Protein AF-A0A397FR80-F1 (afdb_monomer)

Sequence (70 aa):
MTKTNHKRTKPWGLKVHENFFWKVKQTALKERCEVVELVERVLSDYMEHKNQHTHTHTHTHTLNLKGEKH

Solvent-accessible surface area (backbone atoms only — not comparable to full-atom values): 4538 Å² total; per-residue (Å²): 134,85,80,81,78,76,77,82,73,82,83,82,83,81,85,73,57,67,72,55,53,54,49,51,52,53,51,18,61,74,70,73,52,53,62,65,59,53,51,54,49,52,51,52,52,50,54,54,54,54,51,53,56,54,52,56,57,54,55,60,60,58,66,68,72,76,75,82,88,130

Radius of gyration: 20.67 Å; Cα contacts (8 Å, |Δi|>4): 10; chains: 1; bounding box: 55×40×49 Å

Mean predicted aligned error: 13.39 Å

Secondary structure (DSSP, 8-state):
-------PPPP------HHHHHHHHHHHHHHT--HHHHHHHHHHHHHHHHHHHHHHHHHHHHHSSS----

pLDDT: mean 75.64, std 19.43, range [38.38, 97.31]

Foldseek 3Di:
DDDPPPPDDDDPPDDDDPVVVVVLVVVCVVVVHDSVVVVVVVVVVVVVVVVVVVVVVVVVVVVVVPPDDD

Structure (mmCIF, N/CA/C/O backbone):
data_AF-A0A397FR80-F1
#
_entry.id   AF-A0A397FR80-F1
#
loop_
_atom_site.group_PDB
_atom_site.id
_atom_site.type_symbol
_atom_site.label_atom_id
_atom_site.label_alt_id
_atom_site.label_comp_id
_atom_site.label_asym_id
_atom_site.label_entity_id
_atom_site.label_seq_id
_atom_site.pdbx_PDB_ins_code
_atom_site.Cartn_x
_atom_site.Cartn_y
_atom_site.Cartn_z
_atom_site.occupancy
_atom_site.B_iso_or_equiv
_atom_site.auth_seq_id
_atom_site.auth_comp_id
_atom_site.auth_asym_id
_atom_site.auth_atom_id
_atom_site.pdbx_PDB_model_num
ATOM 1 N N . MET A 1 1 ? -25.383 20.695 -6.122 1.00 38.38 1 MET A N 1
ATOM 2 C CA . MET A 1 1 ? -24.441 19.571 -5.920 1.00 38.38 1 MET A CA 1
ATOM 3 C C . MET A 1 1 ? -23.295 19.713 -6.911 1.00 38.38 1 MET A C 1
ATOM 5 O O . MET A 1 1 ? -23.446 19.374 -8.079 1.00 38.38 1 MET A O 1
ATOM 9 N N . THR A 1 2 ? -22.188 20.315 -6.487 1.00 41.31 2 THR A N 1
ATOM 10 C CA . THR A 1 2 ? -20.990 20.511 -7.311 1.00 41.31 2 THR A CA 1
ATOM 11 C C . THR A 1 2 ? -20.256 19.180 -7.456 1.00 41.31 2 THR A C 1
ATOM 13 O O . THR A 1 2 ? -19.667 18.675 -6.507 1.00 41.31 2 THR A O 1
ATOM 16 N N . LYS A 1 3 ? -20.318 18.584 -8.651 1.00 47.69 3 LYS A N 1
ATOM 17 C CA . LYS A 1 3 ? -19.487 17.431 -9.016 1.00 47.69 3 LYS A CA 1
ATOM 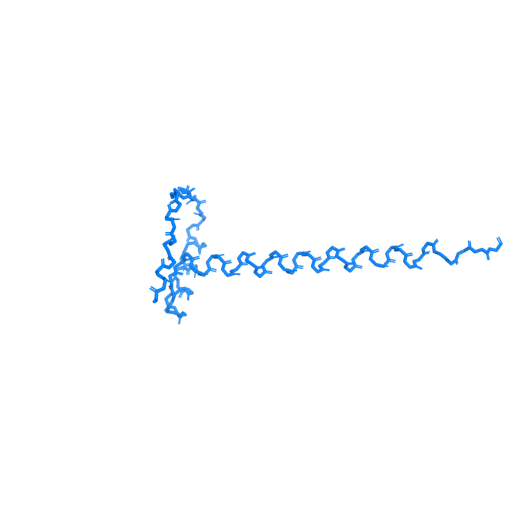18 C C . LYS A 1 3 ? -18.031 17.900 -9.041 1.00 47.69 3 LYS A C 1
ATOM 20 O O . LYS A 1 3 ? -17.630 18.601 -9.970 1.00 47.69 3 LYS A O 1
ATOM 25 N N . THR A 1 4 ? -17.249 17.553 -8.026 1.00 55.59 4 THR A N 1
ATOM 26 C CA . THR A 1 4 ? -15.794 17.722 -8.042 1.00 55.59 4 THR A CA 1
ATOM 27 C C . THR A 1 4 ? -15.230 16.795 -9.118 1.00 55.59 4 THR A C 1
ATOM 29 O O . THR A 1 4 ? -15.095 15.586 -8.945 1.00 55.59 4 THR A O 1
ATOM 32 N N . ASN A 1 5 ? -14.984 17.367 -10.296 1.00 54.12 5 ASN A N 1
ATOM 33 C CA . ASN A 1 5 ? -14.372 16.686 -11.430 1.00 54.12 5 ASN A CA 1
ATOM 34 C C . ASN A 1 5 ? -12.903 16.412 -11.080 1.00 54.12 5 ASN A C 1
ATOM 36 O O . ASN A 1 5 ? -12.036 17.265 -11.279 1.00 54.12 5 ASN A O 1
ATOM 40 N N . HIS A 1 6 ? -12.624 15.244 -10.504 1.00 62.34 6 HIS A N 1
ATOM 41 C CA . HIS A 1 6 ? -11.259 14.803 -10.248 1.00 62.34 6 HIS A CA 1
ATOM 42 C C . HIS A 1 6 ? -10.628 14.485 -11.606 1.00 62.34 6 HIS A C 1
ATOM 44 O O . HIS A 1 6 ? -10.914 13.457 -12.222 1.00 62.34 6 HIS A O 1
ATOM 50 N N . LYS A 1 7 ? -9.828 15.422 -12.131 1.00 74.88 7 LYS A N 1
ATOM 51 C CA . LYS A 1 7 ? -9.087 15.235 -13.382 1.00 74.88 7 LYS A CA 1
ATOM 52 C C . LYS A 1 7 ? -8.184 14.012 -13.219 1.00 74.88 7 LYS A C 1
ATOM 54 O O . LYS A 1 7 ? -7.231 14.049 -12.447 1.00 74.88 7 LYS A O 1
ATOM 59 N N . ARG A 1 8 ? -8.489 12.936 -13.948 1.00 66.12 8 ARG A N 1
ATOM 60 C CA . ARG A 1 8 ? -7.648 11.734 -14.011 1.00 66.12 8 ARG A CA 1
ATOM 61 C C . ARG A 1 8 ? -6.240 12.127 -14.467 1.00 66.12 8 ARG A C 1
ATOM 63 O O . ARG A 1 8 ? -6.080 12.769 -15.505 1.00 66.12 8 ARG A O 1
ATOM 70 N N . THR A 1 9 ? -5.234 11.764 -13.681 1.00 73.94 9 THR A N 1
ATOM 71 C CA . THR A 1 9 ? -3.820 11.989 -14.000 1.00 73.94 9 THR A CA 1
ATOM 72 C C . THR A 1 9 ? -3.311 10.920 -14.972 1.00 73.94 9 THR A C 1
ATOM 74 O O . THR A 1 9 ? -3.967 9.904 -15.212 1.00 73.94 9 THR A O 1
ATOM 77 N N . LYS A 1 10 ? -2.146 11.159 -15.590 1.00 79.62 10 LYS A N 1
ATOM 78 C CA . LYS A 1 10 ? -1.502 10.151 -16.446 1.00 79.62 10 LYS A CA 1
ATOM 79 C C . LYS A 1 10 ? -1.142 8.913 -15.606 1.00 79.62 10 LYS A C 1
ATOM 81 O O . LYS A 1 10 ? -0.722 9.084 -14.463 1.00 79.62 10 LYS A O 1
ATOM 86 N N . PRO A 1 11 ? -1.254 7.688 -16.152 1.00 79.56 11 PRO A N 1
ATOM 87 C CA . PRO A 1 11 ? -0.851 6.477 -15.442 1.00 79.56 11 PRO A CA 1
ATOM 88 C C . PRO A 1 11 ? 0.646 6.513 -15.105 1.00 79.56 11 PRO A C 1
ATOM 90 O O . PRO A 1 11 ? 1.465 6.882 -15.944 1.00 79.56 11 PRO A O 1
ATOM 93 N N . TRP A 1 12 ? 1.003 6.120 -13.878 1.00 74.00 12 TRP A N 1
ATOM 94 C CA . TRP A 1 12 ? 2.369 6.252 -13.347 1.00 74.00 12 TRP A CA 1
ATOM 95 C C . TRP A 1 12 ? 3.365 5.201 -13.862 1.00 74.00 12 TRP A C 1
ATOM 97 O O . TRP A 1 12 ? 4.565 5.378 -13.689 1.00 74.00 12 TRP A O 1
ATOM 107 N N . GLY A 1 13 ? 2.908 4.109 -14.489 1.00 81.81 13 GLY A N 1
ATOM 108 C CA . GLY A 1 13 ? 3.803 3.103 -15.083 1.00 81.81 13 GLY A CA 1
ATOM 109 C C . GLY A 1 13 ? 4.793 2.460 -14.097 1.00 81.81 13 GLY A C 1
ATOM 110 O O . GLY A 1 13 ? 5.918 2.141 -14.473 1.00 81.81 13 GLY A O 1
ATOM 111 N N . LEU A 1 14 ? 4.397 2.292 -12.832 1.00 81.62 14 LEU A N 1
ATOM 112 C CA . LEU A 1 14 ? 5.252 1.754 -11.772 1.00 81.62 14 LEU A CA 1
ATOM 113 C C . LEU A 1 14 ? 5.522 0.256 -11.960 1.00 81.62 14 LEU A C 1
ATOM 115 O O . LEU A 1 14 ? 4.594 -0.552 -12.029 1.00 81.62 14 LEU A O 1
ATOM 119 N N . LYS A 1 15 ? 6.805 -0.119 -11.959 1.00 90.06 15 LYS A N 1
ATOM 120 C CA . LYS A 1 15 ? 7.245 -1.509 -11.795 1.00 90.06 15 LYS A CA 1
ATOM 121 C C . LYS A 1 15 ? 7.588 -1.741 -10.331 1.00 90.06 15 LYS A C 1
ATOM 123 O O . LYS A 1 15 ? 8.418 -1.032 -9.770 1.00 90.06 15 LYS A O 1
ATOM 128 N N . VAL A 1 16 ? 6.956 -2.738 -9.729 1.00 89.88 16 VAL A N 1
ATOM 129 C CA . VAL A 1 16 ? 7.179 -3.126 -8.334 1.00 89.88 16 VAL A CA 1
ATOM 130 C C . VAL A 1 16 ? 7.529 -4.605 -8.257 1.00 89.88 16 VAL A C 1
ATOM 132 O O . VAL A 1 16 ? 7.231 -5.369 -9.174 1.00 89.88 16 VAL A O 1
ATOM 135 N N . HIS A 1 17 ? 8.145 -5.018 -7.151 1.00 96.31 17 HIS A N 1
ATOM 136 C CA . HIS A 1 17 ? 8.361 -6.435 -6.882 1.00 96.31 17 HIS A CA 1
ATOM 137 C C . HIS A 1 17 ? 7.027 -7.188 -6.806 1.00 96.31 17 HIS A C 1
ATOM 139 O O . HIS A 1 17 ? 6.068 -6.713 -6.196 1.00 96.31 17 HIS A O 1
ATOM 145 N N . GLU A 1 18 ? 6.987 -8.397 -7.363 1.00 94.50 18 GLU A N 1
ATOM 146 C CA . GLU A 1 18 ? 5.779 -9.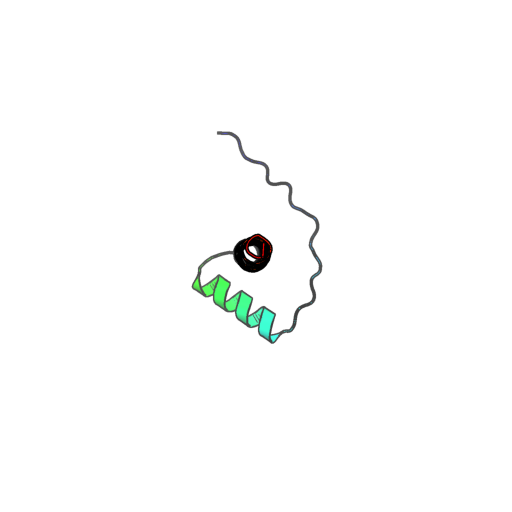229 -7.414 1.00 94.50 18 GLU A CA 1
ATOM 147 C C . GLU A 1 18 ? 5.184 -9.495 -6.022 1.00 94.50 18 GLU A C 1
ATOM 149 O O . GLU A 1 18 ? 3.984 -9.331 -5.804 1.00 94.50 18 GLU A O 1
ATOM 154 N N . ASN A 1 19 ? 6.031 -9.807 -5.039 1.00 96.94 19 ASN A N 1
ATOM 155 C CA . ASN A 1 19 ? 5.588 -10.020 -3.660 1.00 96.94 19 ASN A CA 1
ATOM 156 C C . ASN A 1 19 ? 4.905 -8.781 -3.065 1.00 96.94 19 ASN A C 1
ATOM 158 O O . ASN A 1 19 ? 3.958 -8.903 -2.290 1.00 96.94 19 ASN A O 1
ATOM 162 N N . PHE A 1 20 ? 5.380 -7.584 -3.415 1.00 94.50 20 PHE A N 1
ATOM 163 C CA . PHE A 1 20 ? 4.757 -6.340 -2.974 1.00 94.50 20 PHE A CA 1
ATOM 164 C C . PHE A 1 20 ? 3.407 -6.133 -3.665 1.00 94.50 20 PHE A C 1
ATOM 166 O O . PHE A 1 20 ? 2.424 -5.835 -2.990 1.00 94.50 20 PHE A O 1
ATOM 173 N N . PHE A 1 21 ? 3.333 -6.377 -4.977 1.00 94.25 21 PHE A N 1
ATOM 174 C CA . PHE A 1 21 ? 2.081 -6.307 -5.731 1.00 94.25 21 PHE A CA 1
ATOM 175 C C . PHE A 1 21 ? 0.989 -7.189 -5.112 1.00 94.25 21 PHE A C 1
ATOM 177 O O . PHE A 1 21 ? -0.118 -6.714 -4.847 1.00 94.25 21 PHE A O 1
ATOM 184 N N . TRP A 1 22 ? 1.307 -8.453 -4.817 1.00 95.81 22 TRP A N 1
ATOM 185 C CA . TRP A 1 22 ? 0.339 -9.371 -4.216 1.00 95.81 22 TRP A CA 1
ATOM 186 C C . TRP A 1 22 ? -0.098 -8.937 -2.822 1.00 95.81 22 TRP A C 1
ATOM 188 O O . TRP A 1 22 ? -1.290 -8.999 -2.525 1.00 95.81 22 TRP A O 1
ATOM 198 N N . LYS A 1 23 ? 0.823 -8.437 -1.992 1.00 96.31 23 LYS A N 1
ATOM 199 C CA . LYS A 1 23 ? 0.478 -7.890 -0.673 1.00 96.31 23 LYS A CA 1
ATOM 200 C C . LYS A 1 23 ? -0.503 -6.727 -0.787 1.00 96.31 23 LYS A C 1
ATOM 202 O O . LYS A 1 23 ? -1.555 -6.772 -0.162 1.00 96.31 23 LYS A O 1
ATOM 207 N N . VAL A 1 24 ? -0.199 -5.732 -1.622 1.00 94.81 24 VAL A N 1
ATOM 208 C CA . VAL A 1 24 ? -1.068 -4.560 -1.826 1.00 94.81 24 VAL A CA 1
ATOM 209 C C . VAL A 1 24 ? -2.449 -4.988 -2.322 1.00 94.81 24 VAL A C 1
ATOM 211 O O . VAL A 1 24 ? -3.462 -4.543 -1.789 1.00 94.81 24 VAL A O 1
ATOM 214 N N . LYS A 1 25 ? -2.502 -5.906 -3.294 1.00 94.56 25 LYS A N 1
ATOM 215 C CA . LYS A 1 25 ? -3.764 -6.414 -3.838 1.00 94.56 25 LYS A CA 1
ATOM 216 C C . LYS A 1 25 ? -4.608 -7.130 -2.779 1.00 94.56 25 LYS A C 1
ATOM 218 O O . LYS A 1 25 ? -5.808 -6.887 -2.699 1.00 94.56 25 LYS A O 1
ATOM 223 N N . GLN A 1 26 ? -4.001 -7.995 -1.966 1.00 97.12 26 GLN A N 1
ATOM 224 C CA . GLN A 1 26 ? -4.708 -8.707 -0.894 1.00 97.12 26 GLN A CA 1
ATOM 225 C C . GLN A 1 26 ? -5.214 -7.752 0.191 1.00 97.12 26 GLN A C 1
ATOM 227 O O . GLN A 1 26 ? -6.348 -7.890 0.646 1.00 97.12 26 GLN A O 1
ATOM 232 N N . THR A 1 27 ? -4.415 -6.752 0.566 1.00 97.06 27 THR A N 1
ATOM 233 C CA . THR A 1 27 ? -4.831 -5.721 1.525 1.00 97.06 27 THR A CA 1
ATOM 234 C C . THR A 1 27 ? -6.016 -4.916 0.995 1.00 97.06 27 THR A C 1
ATOM 236 O O . THR A 1 27 ? -7.014 -4.789 1.698 1.00 97.06 27 THR A O 1
ATOM 239 N N . ALA A 1 28 ? -5.964 -4.459 -0.259 1.00 96.38 28 ALA A N 1
ATOM 240 C CA . ALA A 1 28 ? -7.065 -3.719 -0.878 1.00 96.38 28 ALA A CA 1
ATOM 241 C C . ALA A 1 28 ? -8.364 -4.546 -0.926 1.00 96.38 28 ALA A C 1
ATOM 243 O O . ALA A 1 28 ?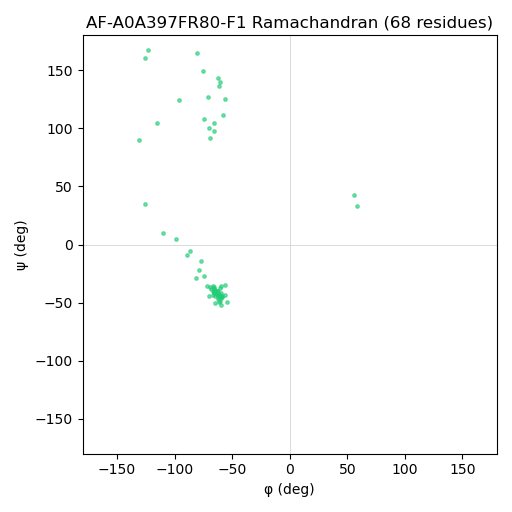 -9.437 -4.051 -0.584 1.00 96.38 28 ALA A O 1
ATOM 244 N N . LEU A 1 29 ? -8.267 -5.842 -1.255 1.00 96.62 29 LEU A N 1
ATOM 245 C CA . LEU A 1 29 ? -9.413 -6.760 -1.220 1.00 96.62 29 LEU A CA 1
ATOM 246 C C . LEU A 1 29 ? -9.990 -6.921 0.191 1.00 96.62 29 LEU A C 1
ATOM 248 O O . LEU A 1 29 ? -11.209 -6.897 0.362 1.00 96.62 29 LEU A O 1
ATOM 252 N N . LYS A 1 30 ? -9.128 -7.073 1.202 1.00 97.31 30 LYS A N 1
ATOM 253 C CA . LYS A 1 30 ? -9.541 -7.211 2.605 1.00 97.31 30 LYS A CA 1
ATOM 254 C C . LYS A 1 30 ? -10.252 -5.956 3.113 1.00 97.31 30 LYS A C 1
ATOM 256 O O . LYS A 1 30 ? -11.236 -6.066 3.839 1.00 97.31 30 LYS A O 1
ATOM 261 N N . GLU A 1 31 ? -9.760 -4.786 2.723 1.00 96.06 31 GLU A N 1
ATOM 262 C CA . GLU A 1 31 ? -10.302 -3.487 3.127 1.00 96.06 31 GLU A CA 1
ATOM 263 C C . GLU A 1 31 ? -11.448 -2.988 2.240 1.00 96.06 31 GLU A C 1
ATOM 265 O O . GLU A 1 31 ? -12.085 -1.993 2.576 1.00 96.06 31 GLU A O 1
ATOM 270 N N . ARG 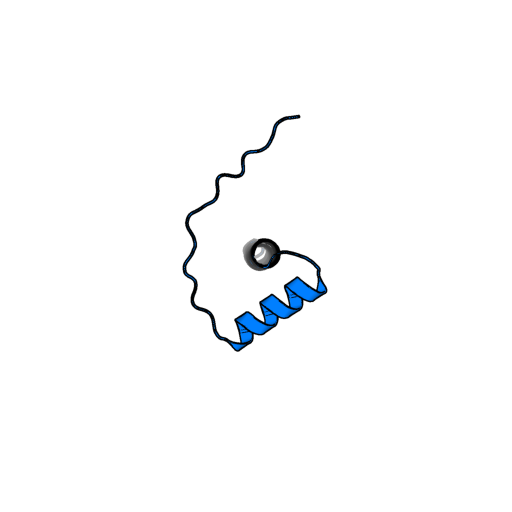A 1 32 ? -11.755 -3.705 1.150 1.00 96.25 32 ARG A N 1
ATOM 271 C CA . ARG A 1 32 ? -12.789 -3.347 0.168 1.00 96.25 32 ARG A CA 1
ATOM 272 C C . ARG A 1 32 ? -12.578 -1.950 -0.433 1.00 96.25 32 ARG A C 1
ATOM 274 O O . ARG A 1 32 ? -13.542 -1.211 -0.613 1.00 96.25 32 ARG A O 1
ATOM 281 N N . CYS A 1 33 ? -11.333 -1.617 -0.758 1.00 92.62 33 CYS A N 1
ATOM 282 C CA . CYS A 1 33 ? -10.949 -0.352 -1.385 1.00 92.62 33 CYS A CA 1
ATOM 283 C C . CYS A 1 33 ? -10.209 -0.575 -2.709 1.00 92.62 33 CYS A C 1
ATOM 285 O O . CYS A 1 33 ? -9.789 -1.694 -3.036 1.00 92.62 33 CYS A O 1
ATOM 287 N N . GLU A 1 34 ? -10.046 0.489 -3.493 1.00 92.31 34 GLU A N 1
ATOM 288 C CA . GLU A 1 34 ? -9.200 0.428 -4.680 1.00 92.31 34 GLU A CA 1
ATOM 289 C C . GLU A 1 34 ? -7.713 0.449 -4.292 1.00 92.31 34 GLU A C 1
ATOM 291 O O . GLU A 1 34 ? -7.293 1.074 -3.319 1.00 92.31 34 GLU A O 1
ATOM 296 N N . VAL A 1 35 ? -6.869 -0.202 -5.100 1.00 90.75 35 VAL A N 1
ATOM 297 C CA . VAL A 1 35 ? -5.409 -0.199 -4.887 1.00 90.75 35 VAL A CA 1
ATOM 298 C C . VAL A 1 35 ? -4.846 1.225 -4.852 1.00 90.75 35 VAL A C 1
ATOM 300 O O . VAL A 1 35 ? -3.909 1.490 -4.103 1.00 90.75 35 VAL A O 1
ATOM 303 N N . VAL A 1 36 ? -5.414 2.137 -5.646 1.00 88.69 36 VAL A N 1
ATOM 304 C CA . VAL A 1 36 ? -4.983 3.539 -5.673 1.00 88.69 36 VAL A CA 1
ATOM 305 C C . VAL A 1 36 ? -5.252 4.236 -4.338 1.00 88.69 36 VAL A C 1
ATOM 307 O O . VAL A 1 36 ? -4.340 4.856 -3.803 1.00 88.69 36 VAL A O 1
ATOM 310 N N . GLU A 1 37 ? -6.430 4.036 -3.744 1.00 90.00 37 GLU A N 1
ATOM 311 C CA . GLU A 1 37 ? -6.804 4.627 -2.453 1.00 90.00 37 GLU A CA 1
ATOM 312 C C . GLU A 1 37 ? -5.889 4.123 -1.331 1.00 90.00 37 GLU A C 1
ATOM 314 O O . GLU A 1 37 ? -5.419 4.896 -0.495 1.00 90.00 37 GLU A O 1
ATOM 319 N N . LEU A 1 38 ? -5.573 2.822 -1.342 1.00 93.94 38 LEU A N 1
ATOM 320 C CA . LEU A 1 38 ? -4.631 2.231 -0.394 1.00 93.94 38 LEU A CA 1
ATOM 321 C C . LEU A 1 38 ? -3.236 2.866 -0.512 1.00 93.94 38 LEU A C 1
ATOM 323 O O . LEU A 1 38 ? -2.619 3.183 0.505 1.00 93.94 38 LEU A O 1
ATOM 327 N N . VAL A 1 39 ? -2.734 3.057 -1.735 1.00 91.38 39 VAL A N 1
ATOM 328 C CA . VAL A 1 39 ? -1.413 3.660 -1.978 1.00 91.38 39 VAL A CA 1
ATOM 329 C C . VAL A 1 39 ? -1.384 5.130 -1.556 1.00 91.38 39 VAL A C 1
ATOM 331 O O . VAL A 1 39 ? -0.426 5.547 -0.906 1.00 91.38 39 VAL A O 1
ATOM 334 N N . GLU A 1 40 ? -2.421 5.904 -1.878 1.00 90.88 40 GLU A N 1
ATOM 335 C CA . GLU A 1 40 ? -2.531 7.316 -1.489 1.00 90.88 40 GLU A CA 1
ATOM 336 C C . GLU A 1 40 ? -2.564 7.491 0.035 1.00 90.88 40 GLU A C 1
ATOM 338 O O . GLU A 1 40 ? -1.865 8.353 0.580 1.00 90.88 40 GLU A O 1
ATOM 343 N N . ARG A 1 41 ? -3.313 6.632 0.735 1.00 93.19 41 ARG A N 1
ATOM 344 C CA . ARG A 1 41 ? -3.389 6.646 2.200 1.00 93.19 41 ARG A CA 1
ATOM 345 C C . ARG A 1 41 ? -2.046 6.299 2.838 1.00 93.19 41 ARG A C 1
ATOM 347 O O . ARG A 1 41 ? -1.541 7.071 3.642 1.00 93.19 41 ARG A O 1
ATOM 354 N N . VAL A 1 42 ? -1.420 5.198 2.414 1.00 92.62 42 VAL A N 1
ATOM 355 C CA . VAL A 1 42 ? -0.111 4.778 2.947 1.00 92.62 42 VAL A CA 1
ATOM 356 C C . VAL A 1 42 ? 0.967 5.833 2.685 1.00 92.62 42 VAL A C 1
ATOM 358 O O . VAL A 1 42 ? 1.828 6.058 3.534 1.00 92.62 42 VAL A O 1
ATOM 361 N N . LEU A 1 43 ? 0.933 6.503 1.528 1.00 91.06 43 LEU A N 1
ATOM 362 C CA . LEU A 1 43 ? 1.858 7.596 1.231 1.00 91.06 43 LEU A CA 1
ATOM 363 C C . LEU A 1 43 ? 1.631 8.800 2.156 1.00 91.06 43 LEU A C 1
ATOM 365 O O . LEU A 1 43 ? 2.603 9.386 2.631 1.00 91.06 43 LEU A O 1
ATOM 369 N N . SER A 1 44 ? 0.372 9.147 2.424 1.00 90.50 44 SER A N 1
ATOM 370 C CA . SER A 1 44 ? 0.015 10.220 3.360 1.00 90.50 44 SER A CA 1
ATOM 371 C C . SER A 1 44 ? 0.530 9.910 4.768 1.00 90.50 44 SER A C 1
ATOM 373 O O . SER A 1 44 ? 1.253 10.728 5.340 1.00 90.50 44 SER A O 1
ATOM 375 N N . ASP A 1 45 ? 0.276 8.694 5.262 1.00 91.50 45 ASP A N 1
ATOM 376 C CA . ASP A 1 45 ? 0.749 8.229 6.570 1.00 91.50 45 ASP A CA 1
ATOM 377 C C . ASP A 1 45 ? 2.283 8.269 6.647 1.00 91.50 45 ASP A C 1
ATOM 379 O O . ASP A 1 45 ? 2.858 8.777 7.611 1.00 91.50 45 ASP A O 1
ATOM 383 N N . TYR A 1 46 ? 2.975 7.780 5.613 1.00 91.38 46 TYR A N 1
ATOM 384 C CA . TYR A 1 46 ? 4.438 7.798 5.557 1.00 91.38 46 TYR A CA 1
ATOM 385 C C . TYR A 1 46 ? 5.004 9.220 5.657 1.00 91.38 46 TYR A C 1
ATOM 387 O O . TYR A 1 46 ? 5.970 9.453 6.388 1.00 91.38 46 TYR A O 1
ATOM 395 N N . MET A 1 47 ? 4.410 10.175 4.937 1.00 88.88 47 MET A N 1
ATOM 396 C CA . MET A 1 47 ? 4.850 11.571 4.958 1.00 88.88 47 MET A CA 1
ATOM 397 C C . MET A 1 47 ? 4.629 12.213 6.329 1.00 88.88 47 MET A C 1
ATOM 399 O O . MET A 1 47 ? 5.513 12.920 6.815 1.00 88.88 47 MET A O 1
ATOM 403 N N . GLU A 1 48 ? 3.500 11.937 6.980 1.00 87.88 48 GLU A N 1
ATOM 404 C CA . GLU A 1 48 ? 3.217 12.437 8.327 1.00 87.88 48 GLU A CA 1
ATOM 405 C C . GLU A 1 48 ? 4.243 11.924 9.352 1.00 87.88 48 GLU A C 1
ATOM 407 O O . GLU A 1 48 ? 4.864 12.717 10.066 1.00 87.88 48 GLU A O 1
ATOM 412 N N . HIS A 1 49 ? 4.507 10.616 9.364 1.00 79.69 49 HIS A N 1
ATOM 413 C CA . HIS A 1 49 ? 5.443 10.004 10.313 1.00 79.69 49 HIS A CA 1
ATOM 414 C C . HIS A 1 49 ? 6.900 10.392 10.038 1.00 79.69 49 HIS A C 1
ATOM 416 O O . HIS A 1 49 ? 7.676 10.627 10.969 1.00 79.69 49 HIS A O 1
ATOM 422 N N . LYS A 1 50 ? 7.289 10.518 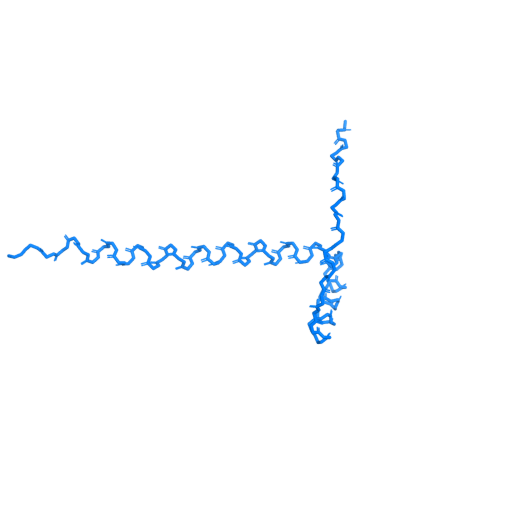8.763 1.00 76.44 50 LYS 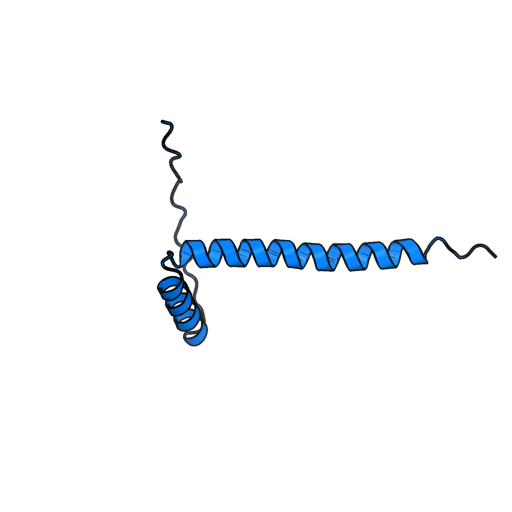A N 1
ATOM 423 C CA . LYS A 1 50 ? 8.624 11.007 8.397 1.00 76.44 50 LYS A CA 1
ATOM 424 C C . LYS A 1 50 ? 8.860 12.413 8.949 1.00 76.44 50 LYS A C 1
ATOM 426 O O . LYS A 1 50 ? 9.924 12.671 9.509 1.00 76.44 50 LYS A O 1
ATOM 431 N N . ASN A 1 51 ? 7.868 13.294 8.826 1.00 63.09 51 ASN A N 1
ATOM 432 C CA . ASN A 1 51 ? 7.977 14.669 9.302 1.00 63.09 51 ASN A CA 1
ATOM 433 C C . ASN A 1 51 ? 8.102 14.732 10.832 1.00 63.09 51 ASN A C 1
ATOM 435 O O . ASN A 1 51 ? 8.920 15.506 11.337 1.00 63.09 51 ASN A O 1
ATOM 439 N N . GLN A 1 52 ? 7.377 13.879 11.563 1.00 58.97 52 GLN A N 1
ATOM 440 C CA . GLN A 1 52 ? 7.484 13.781 13.024 1.00 58.97 52 GLN A CA 1
ATOM 441 C C . GLN A 1 52 ? 8.899 13.394 13.481 1.00 58.97 52 GLN A C 1
ATOM 443 O O . GLN A 1 52 ? 9.445 14.041 14.375 1.00 58.97 52 GLN A O 1
ATOM 448 N N . HIS A 1 53 ? 9.545 12.422 12.827 1.00 55.34 53 HIS A N 1
ATOM 449 C CA . HIS A 1 53 ? 10.921 12.043 13.171 1.00 55.34 53 HIS A CA 1
ATOM 450 C C . HIS A 1 53 ? 11.932 13.178 12.965 1.00 55.34 53 HIS A C 1
ATOM 452 O O . HIS A 1 53 ? 12.808 13.383 13.808 1.00 55.34 53 HIS A O 1
ATOM 458 N N . THR A 1 54 ? 11.804 13.964 11.897 1.00 52.81 54 THR A N 1
ATOM 459 C CA . THR A 1 54 ? 12.668 15.138 11.691 1.00 52.81 54 THR A CA 1
ATOM 460 C C . THR A 1 54 ? 12.440 16.236 12.730 1.00 52.81 54 THR A C 1
ATOM 462 O O . THR A 1 54 ? 13.414 16.801 13.228 1.00 52.81 54 THR A O 1
ATOM 465 N N . HIS A 1 55 ? 11.191 16.514 13.120 1.00 53.69 55 HIS A N 1
ATOM 466 C CA . HIS A 1 55 ? 10.903 17.540 14.129 1.00 53.69 55 HIS A CA 1
ATOM 467 C C . HIS A 1 55 ? 11.453 17.182 15.516 1.00 53.69 55 HIS A C 1
ATOM 469 O O . HIS A 1 55 ? 11.991 18.057 16.202 1.00 53.69 55 HIS A O 1
ATOM 475 N N . THR A 1 56 ? 11.385 15.910 15.922 1.00 51.28 56 THR A N 1
ATOM 476 C CA . THR A 1 56 ? 11.942 15.470 17.210 1.00 51.28 56 THR A CA 1
ATOM 477 C C . THR A 1 56 ? 13.462 15.657 17.267 1.00 51.28 56 THR A C 1
ATOM 479 O O . THR A 1 56 ? 13.970 16.188 18.253 1.00 51.28 56 THR A O 1
ATOM 482 N N . HIS A 1 57 ? 14.197 15.327 16.199 1.00 56.66 57 HIS A N 1
ATOM 483 C CA . HIS A 1 57 ? 15.653 15.521 16.172 1.00 56.66 57 HIS A CA 1
ATOM 484 C C . HIS A 1 57 ? 16.076 17.002 16.215 1.00 56.66 57 HIS A C 1
ATOM 486 O O . HIS A 1 57 ? 17.063 17.339 16.874 1.00 56.66 57 HIS A O 1
ATOM 492 N N . THR A 1 58 ? 15.335 17.911 15.572 1.00 52.00 58 THR A N 1
ATOM 493 C CA . THR A 1 58 ? 15.669 19.349 15.578 1.00 52.00 58 THR A CA 1
ATOM 494 C C . THR A 1 58 ? 15.415 20.019 16.936 1.00 52.00 58 THR A C 1
ATOM 496 O O . THR A 1 58 ? 16.201 20.876 17.357 1.00 52.00 58 THR A O 1
ATOM 499 N N . HIS A 1 59 ? 14.365 19.621 17.664 1.00 55.19 59 HIS A N 1
ATOM 500 C CA . HIS A 1 59 ? 14.105 20.162 19.004 1.00 55.19 59 HIS A CA 1
ATOM 501 C C . HIS A 1 59 ? 15.156 19.724 20.033 1.00 55.19 59 HIS A C 1
ATOM 503 O O . HIS A 1 59 ? 15.588 20.548 20.843 1.00 55.19 59 HIS A O 1
ATOM 509 N N . THR A 1 60 ? 15.634 18.479 19.971 1.00 51.94 60 THR A N 1
ATOM 510 C CA . THR A 1 60 ? 16.659 17.987 20.905 1.00 51.94 60 THR A CA 1
ATOM 511 C C . THR A 1 60 ? 18.014 18.681 20.715 1.00 51.94 60 THR A C 1
ATOM 513 O O . THR A 1 60 ? 18.678 18.993 21.700 1.00 51.94 60 THR A O 1
ATOM 516 N N . HIS A 1 61 ? 18.414 19.017 19.483 1.00 54.47 61 HIS A N 1
ATOM 517 C CA . HIS A 1 61 ? 19.675 19.740 19.256 1.00 54.47 61 HIS A CA 1
ATOM 518 C C . HIS A 1 61 ? 19.620 21.228 19.627 1.00 54.47 61 HIS A C 1
ATOM 520 O O . HIS A 1 61 ? 20.641 21.803 19.995 1.00 54.47 61 HIS A O 1
ATOM 526 N N . THR A 1 62 ? 18.445 21.858 19.571 1.00 52.91 62 THR A N 1
ATOM 527 C CA . THR A 1 62 ? 18.319 23.298 19.856 1.00 52.91 62 THR A CA 1
ATOM 528 C C . THR A 1 62 ? 18.261 23.592 21.362 1.00 52.91 62 THR A C 1
ATOM 530 O O . THR A 1 62 ? 18.714 24.649 21.800 1.00 52.91 62 THR A O 1
ATOM 533 N N . LEU A 1 63 ? 17.758 22.659 22.179 1.00 55.22 63 LEU A N 1
ATOM 534 C CA . LEU A 1 63 ? 17.675 22.830 23.637 1.00 55.22 63 LEU A CA 1
ATOM 535 C C . LEU A 1 63 ? 19.009 22.585 24.364 1.00 55.22 63 LEU A C 1
ATOM 537 O O . LEU A 1 63 ? 19.210 23.142 25.439 1.00 55.22 63 LEU A O 1
ATOM 541 N N . ASN A 1 64 ? 19.947 21.850 23.759 1.00 51.38 64 ASN A N 1
ATOM 542 C CA . ASN A 1 64 ? 21.257 21.578 24.366 1.00 51.38 64 ASN A CA 1
ATOM 543 C C . ASN A 1 64 ? 22.339 22.624 24.041 1.00 51.38 64 ASN A C 1
ATOM 545 O O . ASN A 1 64 ? 23.397 22.600 24.654 1.00 51.38 64 ASN A O 1
ATOM 549 N N . LEU A 1 65 ? 22.095 23.567 23.122 1.00 54.22 65 LEU A N 1
ATOM 550 C CA . LEU A 1 65 ? 23.076 24.603 22.745 1.00 54.22 65 LEU A CA 1
ATOM 551 C C . LEU A 1 65 ? 22.856 25.957 23.442 1.00 54.22 65 LEU A C 1
ATOM 553 O O . LEU A 1 65 ? 23.551 26.925 23.143 1.00 54.22 65 LEU A O 1
ATOM 557 N N . LYS A 1 66 ? 21.895 26.057 24.370 1.00 52.69 66 LYS A N 1
ATOM 558 C CA . LYS A 1 66 ? 21.596 27.306 25.098 1.00 52.69 66 LYS A CA 1
ATOM 559 C C . LYS A 1 66 ? 21.972 27.279 26.583 1.00 52.69 66 LYS A C 1
ATOM 561 O O . LYS A 1 66 ? 21.610 28.200 27.311 1.00 52.69 66 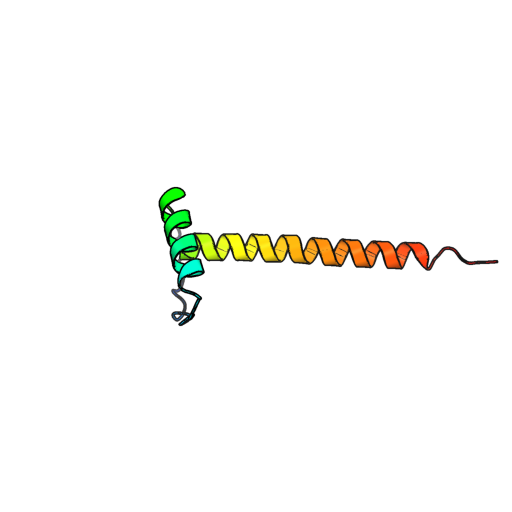LYS A O 1
ATOM 566 N N . GLY A 1 67 ? 22.703 26.250 27.012 1.00 51.72 67 GLY A N 1
AT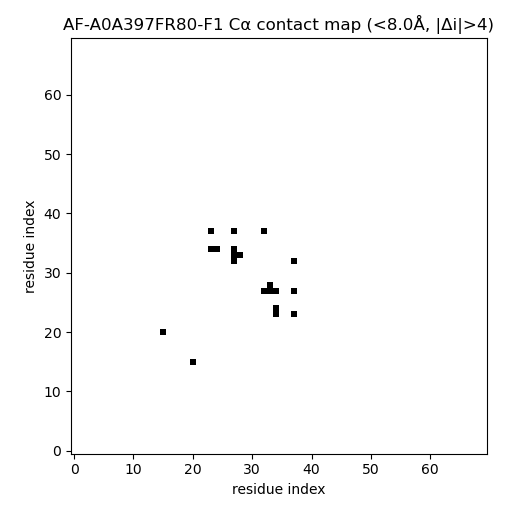OM 567 C CA . GLY A 1 67 ? 23.028 25.978 28.412 1.00 51.72 67 GLY A CA 1
ATOM 568 C C . GLY A 1 67 ? 24.518 25.829 28.716 1.00 51.72 67 GLY A C 1
ATOM 569 O O . GLY A 1 67 ? 24.850 25.042 29.584 1.00 51.72 67 GLY A O 1
ATOM 570 N N . GLU A 1 68 ? 25.410 26.560 28.048 1.00 47.16 68 GLU A N 1
ATOM 571 C CA . GLU A 1 68 ? 26.782 26.762 28.542 1.00 47.16 68 GLU A CA 1
ATOM 572 C C . GLU A 1 68 ? 27.117 28.256 28.494 1.00 47.16 68 GLU A C 1
ATOM 574 O O . GLU A 1 68 ? 27.585 28.803 27.498 1.00 47.16 68 GLU A O 1
ATOM 579 N N . LYS A 1 69 ? 26.811 28.939 29.599 1.00 45.22 69 LYS A N 1
ATOM 580 C CA . LYS A 1 69 ? 27.571 30.106 30.042 1.00 45.22 69 LYS A CA 1
ATOM 581 C C . LYS A 1 69 ? 28.213 29.714 31.367 1.00 45.22 69 LYS A C 1
ATOM 583 O O . LYS A 1 69 ? 27.509 29.643 32.372 1.00 45.22 69 LYS A O 1
ATOM 588 N N . HIS A 1 70 ? 29.509 29.450 31.334 1.00 39.22 70 HIS A N 1
ATOM 589 C CA . HIS A 1 70 ? 30.401 29.555 32.481 1.00 39.22 70 HIS A CA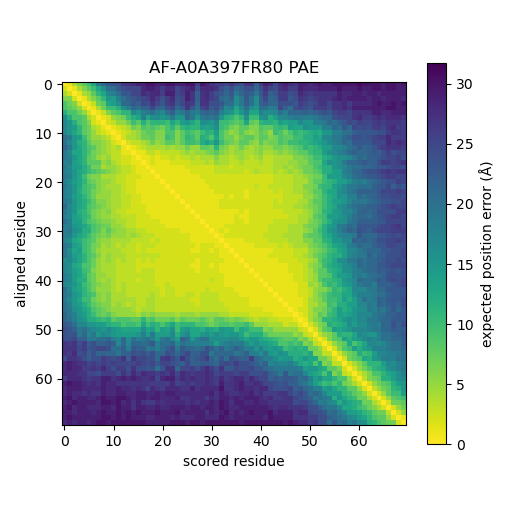 1
ATOM 590 C C . HIS A 1 70 ? 31.550 30.472 32.075 1.00 39.22 70 HIS A C 1
ATOM 592 O O . HIS A 1 70 ? 32.032 30.316 30.931 1.00 39.22 70 HIS A O 1
#